Protein AF-A0A948VEJ6-F1 (afdb_monomer_lite)

pLDDT: mean 79.3, std 13.68, range [36.03, 95.5]

Secondary structure (DSSP, 8-state):
-HHHHHHHTTS-HHHHHHHHHHHHHHHHHGGGS-SS--HHHHHHHHS----HHHHHHHIIIIIHHHHHHHHS----HHHHHHHHHHHHTT--GGGGHHHHHHHHHHHHHHHHHHHHHHT-SEETTEE-GGGGTTSHHHHHHHHHHHHHT--

Radius of gyration: 16.65 Å; chains: 1; bounding box: 44×34×43 Å

Structure (mmCIF, N/CA/C/O backbone):
data_AF-A0A948VEJ6-F1
#
_entry.id   AF-A0A948VEJ6-F1
#
loop_
_atom_site.group_PDB
_atom_site.id
_atom_site.type_symbol
_atom_site.label_atom_id
_atom_site.label_alt_id
_atom_site.label_comp_id
_atom_site.label_asym_id
_atom_site.label_entity_id
_atom_site.label_seq_id
_atom_site.pdbx_PDB_ins_code
_atom_site.Cartn_x
_atom_site.Cartn_y
_atom_site.Cartn_z
_atom_site.occupancy
_atom_site.B_iso_or_equiv
_atom_site.auth_seq_id
_atom_site.auth_comp_id
_atom_site.auth_asym_id
_atom_site.auth_atom_id
_atom_site.pdbx_PDB_model_num
ATOM 1 N N . MET A 1 1 ? -7.067 16.498 -4.401 1.00 43.28 1 MET A N 1
ATOM 2 C CA . MET A 1 1 ? -7.440 16.804 -2.992 1.00 43.28 1 MET A CA 1
ATOM 3 C C . MET A 1 1 ? -8.871 17.331 -2.778 1.00 43.28 1 MET A C 1
ATOM 5 O O . MET A 1 1 ? -9.327 17.309 -1.643 1.00 43.28 1 MET A O 1
ATOM 9 N N . VAL A 1 2 ? -9.610 17.772 -3.809 1.00 36.03 2 VAL A N 1
ATOM 10 C CA . VAL A 1 2 ? -10.872 18.530 -3.622 1.00 36.03 2 VAL A CA 1
ATOM 11 C C . VAL A 1 2 ? -12.128 17.665 -3.371 1.00 36.03 2 VAL A C 1
ATOM 13 O O . VAL A 1 2 ? -13.032 18.107 -2.669 1.00 36.03 2 VAL A O 1
ATOM 16 N N . LYS A 1 3 ? -12.211 16.422 -3.878 1.00 45.72 3 LYS A N 1
ATOM 17 C CA . LYS A 1 3 ? -13.447 15.605 -3.778 1.00 45.72 3 LYS A CA 1
ATOM 18 C C . LYS A 1 3 ? -13.631 14.840 -2.456 1.00 45.72 3 LYS A C 1
ATOM 20 O O . LYS A 1 3 ? -14.763 14.713 -2.009 1.00 45.72 3 LYS A O 1
ATOM 25 N N . ILE A 1 4 ? -12.562 14.371 -1.804 1.00 51.81 4 ILE A N 1
ATOM 26 C CA . ILE A 1 4 ? -12.682 13.586 -0.554 1.00 51.81 4 ILE A CA 1
ATOM 27 C C . ILE A 1 4 ? -13.183 14.470 0.599 1.00 51.81 4 ILE A C 1
ATOM 29 O O . ILE A 1 4 ? -14.088 14.077 1.328 1.00 51.81 4 ILE A O 1
ATOM 33 N N . ARG A 1 5 ? -12.685 15.712 0.701 1.00 50.09 5 ARG A N 1
ATOM 34 C CA . ARG A 1 5 ? -13.086 16.657 1.758 1.00 50.09 5 ARG A CA 1
ATOM 35 C C . ARG A 1 5 ? -14.563 17.068 1.692 1.00 50.09 5 ARG A C 1
ATOM 37 O O . ARG A 1 5 ? -15.152 17.306 2.738 1.00 50.09 5 ARG A O 1
ATOM 44 N N . LYS A 1 6 ? -15.179 17.099 0.500 1.00 51.94 6 LYS A N 1
ATOM 45 C CA . LYS A 1 6 ? -16.610 17.430 0.353 1.00 51.94 6 LYS A CA 1
ATOM 46 C C . LYS A 1 6 ? -17.542 16.384 0.986 1.00 51.94 6 LYS A C 1
ATOM 48 O O . LYS A 1 6 ? -18.586 16.766 1.492 1.00 51.94 6 LYS A O 1
ATOM 53 N N . ASN A 1 7 ? -17.155 15.106 1.015 1.00 57.44 7 ASN A N 1
ATOM 54 C CA . ASN A 1 7 ? -17.991 14.026 1.565 1.00 57.44 7 ASN A CA 1
ATOM 55 C C . ASN A 1 7 ? -17.865 13.850 3.087 1.00 57.44 7 ASN A C 1
ATOM 57 O O . ASN A 1 7 ? -18.724 13.226 3.700 1.00 57.44 7 ASN A O 1
ATOM 61 N N . ILE A 1 8 ? -16.811 14.389 3.708 1.00 61.38 8 ILE A N 1
ATOM 62 C CA . ILE A 1 8 ? -16.630 14.312 5.167 1.00 61.38 8 ILE A CA 1
ATOM 63 C C . ILE A 1 8 ? -17.652 15.213 5.879 1.00 61.38 8 ILE A C 1
ATOM 65 O O . ILE A 1 8 ? -18.143 14.859 6.945 1.00 61.38 8 ILE A O 1
ATOM 69 N N . ALA A 1 9 ? -18.032 16.339 5.263 1.00 63.59 9 ALA A N 1
ATOM 70 C CA . ALA A 1 9 ? -18.969 17.305 5.841 1.00 63.59 9 ALA A CA 1
ATOM 71 C C . ALA A 1 9 ? -20.405 16.769 6.010 1.00 63.59 9 ALA A C 1
ATOM 73 O O . ALA A 1 9 ? -21.134 17.257 6.867 1.00 63.59 9 ALA A O 1
ATOM 74 N N . SER A 1 10 ? -20.815 15.772 5.218 1.00 74.00 10 SER A N 1
ATOM 75 C CA . SER A 1 10 ? -22.145 15.147 5.300 1.00 74.00 10 SER A CA 1
ATOM 76 C C . SER A 1 10 ? -22.182 13.889 6.176 1.00 74.00 10 SER A C 1
ATOM 78 O O . SER A 1 10 ? -23.210 13.221 6.254 1.00 74.00 10 SER A O 1
ATOM 80 N N . MET A 1 11 ? -21.056 13.506 6.780 1.00 80.12 11 MET A N 1
ATOM 81 C CA . MET A 1 11 ? -20.909 12.257 7.521 1.00 80.12 11 MET A CA 1
ATOM 82 C C . MET A 1 11 ? -21.222 12.465 9.016 1.00 80.12 11 MET A C 1
ATOM 84 O O . MET A 1 11 ? -20.911 13.529 9.553 1.00 80.12 11 MET A O 1
ATOM 88 N N . PRO A 1 12 ? -21.796 11.471 9.727 1.00 88.81 12 PRO A N 1
ATOM 89 C CA . PRO A 1 12 ? -21.963 11.560 11.176 1.00 88.81 12 PRO A CA 1
ATOM 90 C C . PRO A 1 12 ? -20.629 11.843 11.876 1.00 88.81 12 PRO A C 1
ATOM 92 O O . PRO A 1 12 ? -19.626 11.195 11.573 1.00 88.81 12 PRO A O 1
ATOM 95 N N . SER A 1 13 ? -20.631 12.759 12.848 1.00 84.06 13 SER A N 1
ATOM 96 C CA . SER A 1 13 ? -19.410 13.302 13.469 1.00 84.06 13 SER A CA 1
ATOM 97 C C . SER A 1 13 ? -18.453 12.230 14.006 1.00 84.06 13 SER A C 1
ATOM 99 O O . SER A 1 13 ? -17.246 12.294 13.783 1.00 84.06 13 SER A O 1
ATOM 101 N N . LYS A 1 14 ? -18.985 11.183 14.651 1.00 86.75 14 LYS A N 1
ATOM 102 C CA . LYS A 1 14 ? -18.181 10.050 15.142 1.00 86.75 14 LYS A CA 1
ATOM 103 C C . LYS A 1 14 ? -17.437 9.329 14.015 1.00 86.75 14 LYS A C 1
ATOM 105 O O . LYS A 1 14 ? -16.277 8.961 14.183 1.00 86.75 14 LYS A O 1
ATOM 110 N N . LEU A 1 15 ? -18.097 9.134 12.874 1.00 85.44 15 LEU A N 1
ATOM 111 C CA . LEU A 1 15 ? -17.513 8.446 11.728 1.00 85.44 15 LEU A CA 1
ATOM 112 C C . LEU A 1 15 ? -16.518 9.347 10.991 1.00 85.44 15 LEU A C 1
ATOM 114 O O . LEU A 1 15 ? -15.459 8.862 10.607 1.00 85.44 15 LEU A O 1
ATOM 118 N N . SER A 1 16 ? -16.794 10.649 10.854 1.00 86.19 16 SER A N 1
ATOM 119 C CA . SER A 1 16 ? -15.851 11.588 10.231 1.00 86.19 16 SER A CA 1
ATOM 120 C C . SER A 1 16 ? -14.554 11.730 11.028 1.00 86.19 16 SER A C 1
ATOM 122 O O . SER A 1 16 ? -13.475 11.770 10.434 1.00 86.19 16 SER A O 1
ATOM 124 N N . THR A 1 17 ? -14.642 11.771 12.364 1.00 87.12 17 THR A N 1
ATOM 125 C CA . THR A 1 17 ? -13.462 11.796 13.241 1.00 87.12 17 THR A CA 1
ATOM 126 C C . THR A 1 17 ? -12.674 10.502 13.093 1.00 87.12 17 THR A C 1
ATOM 128 O O . THR A 1 17 ? -11.493 10.542 12.762 1.00 87.12 17 THR A O 1
ATOM 131 N N . TYR A 1 18 ? -13.346 9.351 13.212 1.00 87.81 18 TYR A N 1
ATOM 132 C CA . TYR A 1 18 ? -12.696 8.051 13.052 1.00 87.81 18 TYR A CA 1
ATOM 133 C C . TYR A 1 18 ? -12.021 7.901 11.681 1.00 87.81 18 TYR A C 1
ATOM 135 O O . TYR A 1 18 ? -10.884 7.449 11.596 1.00 87.81 18 TYR A O 1
ATOM 143 N N . TYR A 1 19 ? -12.694 8.314 10.606 1.00 87.81 19 TYR A N 1
ATOM 144 C CA . TYR A 1 19 ? -12.151 8.289 9.250 1.00 87.81 19 TYR A CA 1
ATOM 145 C C . TYR A 1 19 ? -10.875 9.125 9.125 1.00 87.81 19 TYR A C 1
ATOM 147 O O . TYR A 1 19 ? -9.867 8.643 8.613 1.00 87.81 19 TYR A O 1
ATO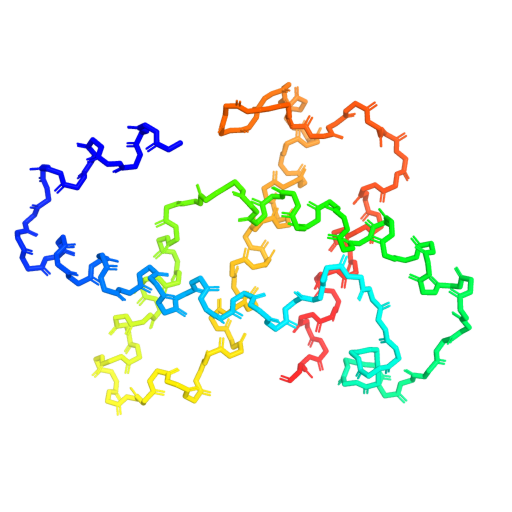M 155 N N . THR A 1 20 ? -10.904 10.355 9.640 1.00 85.75 20 THR A N 1
ATOM 156 C CA . THR A 1 20 ? -9.764 11.279 9.578 1.00 85.75 20 THR A CA 1
ATOM 157 C C . THR A 1 20 ? -8.560 10.730 10.343 1.00 85.75 20 THR A C 1
ATOM 159 O O . THR A 1 20 ? -7.453 10.727 9.808 1.00 85.75 20 THR A O 1
ATOM 162 N N . ASP A 1 21 ? -8.778 10.184 11.541 1.00 86.19 21 ASP A N 1
ATOM 163 C CA . ASP A 1 21 ? -7.710 9.603 12.361 1.00 86.19 21 ASP A CA 1
ATOM 164 C C . ASP A 1 21 ? -7.100 8.352 11.715 1.00 86.19 21 ASP A C 1
ATOM 166 O O . ASP A 1 21 ? -5.903 8.086 11.837 1.00 86.19 21 ASP A O 1
ATOM 170 N N . ARG A 1 22 ? -7.927 7.542 11.043 1.00 89.38 22 ARG A N 1
ATOM 171 C CA . ARG A 1 22 ? -7.489 6.276 10.443 1.00 89.38 22 ARG A CA 1
ATOM 172 C C . ARG A 1 22 ? -6.795 6.452 9.105 1.00 89.38 22 ARG A C 1
ATOM 174 O O . ARG A 1 22 ? -5.912 5.652 8.815 1.00 89.38 22 ARG A O 1
ATOM 181 N N . ILE A 1 23 ? -7.127 7.483 8.329 1.00 87.69 23 ILE A N 1
ATOM 182 C CA . ILE A 1 23 ? -6.418 7.764 7.074 1.00 87.69 23 ILE A CA 1
ATOM 183 C C . ILE A 1 23 ? -4.919 7.903 7.322 1.00 87.69 23 ILE A C 1
ATOM 185 O O . ILE A 1 23 ? -4.144 7.259 6.628 1.00 87.69 23 ILE A O 1
ATOM 189 N N . SER A 1 24 ? -4.504 8.680 8.325 1.00 87.50 24 SER A N 1
ATOM 190 C CA . SER A 1 24 ? -3.077 8.871 8.618 1.00 87.50 24 SER A CA 1
ATOM 191 C C . SER A 1 24 ? -2.386 7.545 8.943 1.00 87.50 24 SER A C 1
ATOM 193 O O . SER A 1 24 ? -1.304 7.265 8.442 1.00 87.50 24 SER A O 1
ATOM 195 N N . PHE A 1 25 ? -3.050 6.675 9.710 1.00 89.56 25 PHE A N 1
ATOM 196 C CA . PHE A 1 25 ? -2.538 5.337 10.011 1.00 89.56 25 PHE A CA 1
ATOM 197 C C . PHE A 1 25 ? -2.382 4.463 8.754 1.00 89.56 25 PHE A C 1
ATOM 199 O O . PHE A 1 25 ? -1.378 3.758 8.615 1.00 89.56 25 PHE A O 1
ATOM 206 N N . ILE A 1 26 ? -3.363 4.505 7.846 1.00 89.19 26 ILE A N 1
ATOM 207 C CA . ILE A 1 26 ? -3.328 3.763 6.580 1.00 89.19 26 ILE A CA 1
ATOM 208 C C . ILE A 1 26 ? -2.219 4.325 5.684 1.00 89.19 26 ILE A C 1
ATOM 210 O O . ILE A 1 26 ? -1.412 3.558 5.171 1.00 89.19 26 ILE A O 1
ATOM 214 N N . GLU A 1 27 ? -2.093 5.645 5.565 1.00 88.31 27 GLU A N 1
ATOM 215 C CA . GLU A 1 27 ? -1.020 6.298 4.804 1.00 88.31 27 GLU A CA 1
ATOM 216 C C . GLU A 1 27 ? 0.366 5.915 5.333 1.00 88.31 27 GLU A C 1
ATOM 218 O O . GLU A 1 27 ? 1.242 5.529 4.557 1.00 88.31 27 GLU A O 1
ATOM 223 N N . ASP A 1 28 ? 0.542 5.900 6.653 1.00 88.38 28 ASP A N 1
ATOM 224 C CA . ASP A 1 28 ? 1.783 5.454 7.281 1.00 88.38 28 ASP A CA 1
ATOM 225 C C . ASP A 1 28 ? 2.070 3.969 7.014 1.00 88.38 28 ASP A C 1
ATOM 227 O O . ASP A 1 28 ? 3.225 3.539 7.063 1.00 88.38 28 ASP A O 1
ATOM 231 N N . SER A 1 29 ? 1.043 3.152 6.762 1.00 86.69 29 SER A N 1
ATOM 232 C CA . SER A 1 29 ? 1.203 1.739 6.395 1.00 86.69 29 SER A CA 1
ATOM 233 C C . SER A 1 29 ? 1.704 1.551 4.964 1.00 86.69 29 SER A C 1
ATOM 235 O O . SER A 1 29 ? 2.377 0.572 4.676 1.00 86.69 29 SER A O 1
ATOM 237 N N . LEU A 1 30 ? 1.520 2.522 4.074 1.00 86.06 30 LEU A N 1
ATOM 238 C CA . LEU A 1 30 ? 2.015 2.408 2.699 1.00 86.06 30 LEU A CA 1
ATOM 239 C C . LEU A 1 30 ? 3.535 2.555 2.592 1.00 86.06 30 LEU A C 1
ATOM 241 O O . LEU A 1 30 ? 4.118 2.185 1.577 1.00 86.06 30 LEU A O 1
ATOM 245 N N . SER A 1 31 ? 4.199 3.029 3.652 1.00 83.50 31 SER A N 1
ATOM 246 C CA . SER A 1 31 ? 5.665 3.117 3.719 1.00 83.50 31 SER A CA 1
ATOM 247 C C . SER A 1 31 ? 6.383 1.765 3.590 1.00 83.50 31 SER A C 1
ATOM 249 O O . SER A 1 31 ? 7.575 1.738 3.288 1.00 83.50 31 SER A O 1
ATOM 251 N N . PHE A 1 32 ? 5.667 0.650 3.772 1.00 77.75 32 PHE A N 1
ATOM 252 C CA . PHE A 1 32 ? 6.185 -0.702 3.552 1.00 77.75 32 PHE A CA 1
ATOM 253 C C . PHE A 1 32 ? 6.442 -1.011 2.069 1.00 77.75 32 PHE A C 1
ATOM 255 O O . PHE A 1 32 ? 7.268 -1.873 1.760 1.00 77.75 32 PHE A O 1
ATOM 262 N N . PHE A 1 33 ? 5.771 -0.314 1.145 1.00 85.50 33 PHE A N 1
ATOM 263 C CA . PHE A 1 33 ? 6.016 -0.470 -0.283 1.00 85.50 33 PHE A CA 1
ATOM 264 C C . PHE A 1 33 ? 7.096 0.513 -0.754 1.00 85.50 33 PHE A C 1
ATOM 266 O O . PHE A 1 33 ? 6.957 1.729 -0.596 1.00 85.50 33 PHE A O 1
ATOM 273 N N . PRO A 1 34 ? 8.201 0.027 -1.335 1.00 87.12 34 PRO A N 1
ATOM 274 C CA . PRO A 1 34 ? 9.335 0.876 -1.634 1.00 87.12 34 PRO A CA 1
ATOM 275 C C . PRO A 1 34 ? 9.093 1.710 -2.900 1.00 87.12 34 PRO A C 1
ATOM 277 O O . PRO A 1 34 ? 8.547 1.244 -3.903 1.00 87.12 34 PRO A O 1
ATOM 280 N N . LYS A 1 35 ? 9.584 2.955 -2.885 1.00 87.44 35 LYS A N 1
ATOM 281 C CA . LYS A 1 35 ? 9.609 3.827 -4.077 1.00 87.44 35 LYS A CA 1
ATOM 282 C C . LYS A 1 35 ? 10.546 3.308 -5.172 1.00 87.44 35 LYS A C 1
ATOM 284 O O . LYS A 1 35 ? 10.311 3.567 -6.348 1.00 87.44 35 LYS A O 1
ATOM 289 N N . GLN A 1 36 ? 11.603 2.604 -4.774 1.00 88.50 36 GLN A N 1
ATOM 290 C CA . GLN A 1 36 ? 12.504 1.850 -5.643 1.00 88.50 36 GLN A CA 1
ATOM 291 C C . GLN A 1 36 ? 12.801 0.510 -4.981 1.00 88.50 36 GLN A C 1
ATOM 293 O O . GLN A 1 36 ? 13.161 0.472 -3.799 1.00 88.50 36 GLN A O 1
ATOM 298 N N . LEU A 1 37 ? 12.667 -0.572 -5.739 1.00 88.38 37 LEU A N 1
ATOM 299 C CA . LEU A 1 37 ? 12.995 -1.910 -5.277 1.00 88.38 37 LEU A CA 1
ATOM 300 C C . LEU A 1 37 ? 14.470 -1.982 -4.896 1.00 88.38 37 LEU A C 1
ATOM 302 O O . LEU A 1 37 ? 15.354 -1.466 -5.579 1.00 88.38 37 LEU A O 1
ATOM 306 N N . ASN A 1 38 ? 14.733 -2.655 -3.787 1.00 89.38 38 ASN A N 1
ATOM 307 C CA . ASN A 1 38 ? 16.075 -2.889 -3.293 1.00 89.38 38 ASN A CA 1
ATOM 308 C C . ASN A 1 38 ? 16.188 -4.325 -2.782 1.00 89.38 38 ASN A C 1
ATOM 310 O O . ASN A 1 38 ? 15.186 -4.995 -2.526 1.00 89.38 38 ASN A O 1
ATOM 314 N N . ASN A 1 39 ? 17.424 -4.789 -2.611 1.00 88.75 39 ASN A N 1
ATOM 315 C CA . ASN A 1 39 ? 17.678 -6.159 -2.175 1.00 88.75 39 ASN A CA 1
ATOM 316 C C . ASN A 1 39 ? 17.105 -6.472 -0.787 1.00 88.75 39 ASN A C 1
ATOM 318 O O . ASN A 1 39 ? 16.746 -7.618 -0.556 1.00 88.75 39 ASN A O 1
ATOM 322 N N . THR A 1 40 ? 16.969 -5.492 0.111 1.00 87.94 40 THR A N 1
ATOM 323 C CA . THR A 1 40 ? 16.329 -5.710 1.419 1.00 87.94 40 THR A CA 1
ATOM 324 C C . THR A 1 40 ? 14.863 -6.096 1.244 1.00 87.94 40 THR A C 1
ATOM 326 O O . THR A 1 40 ? 14.406 -7.082 1.814 1.00 87.94 40 THR A O 1
ATOM 329 N N . TRP A 1 41 ? 14.138 -5.359 0.404 1.00 84.12 41 TRP A N 1
ATOM 330 C CA . TRP A 1 41 ? 12.735 -5.633 0.122 1.00 84.12 41 TRP A CA 1
ATOM 331 C C . TRP A 1 41 ? 12.543 -6.933 -0.672 1.00 84.12 41 TRP A C 1
ATOM 333 O O . TRP A 1 41 ? 11.683 -7.741 -0.331 1.00 84.12 41 TRP A O 1
ATOM 343 N N . CYS A 1 42 ? 13.381 -7.191 -1.681 1.00 83.44 42 CYS A N 1
ATOM 344 C CA . CYS A 1 42 ? 13.332 -8.445 -2.440 1.00 83.44 42 CYS A CA 1
ATOM 345 C C . CYS A 1 42 ? 13.647 -9.665 -1.570 1.00 83.44 42 CYS A C 1
ATOM 347 O O . CYS A 1 42 ? 13.009 -10.705 -1.714 1.00 83.44 42 CYS A O 1
ATOM 349 N N . GLN A 1 43 ? 14.589 -9.537 -0.636 1.00 84.19 43 GLN A N 1
ATOM 350 C CA . GLN A 1 43 ? 14.918 -10.611 0.290 1.00 84.19 43 GLN A CA 1
ATOM 351 C C . GLN A 1 43 ? 13.783 -10.862 1.288 1.00 84.19 43 GLN A C 1
ATOM 353 O O . GLN A 1 43 ? 13.534 -12.011 1.629 1.00 84.19 43 GLN A O 1
ATOM 358 N N . MET A 1 44 ? 13.056 -9.820 1.695 1.00 80.56 44 MET A N 1
ATOM 359 C CA . MET A 1 44 ? 11.854 -9.964 2.518 1.00 80.56 44 MET A CA 1
ATOM 360 C C . MET A 1 44 ? 10.730 -10.705 1.775 1.00 80.56 44 MET A C 1
ATOM 362 O O . MET A 1 44 ? 10.121 -11.594 2.351 1.00 80.56 44 MET A O 1
ATOM 366 N N . CYS A 1 45 ? 10.480 -10.380 0.502 1.00 75.94 45 CYS A N 1
ATOM 367 C CA . CYS A 1 45 ? 9.332 -10.928 -0.237 1.00 75.94 45 CYS A CA 1
ATOM 368 C C . CYS A 1 45 ? 9.610 -12.277 -0.918 1.00 75.94 45 CYS A C 1
ATOM 370 O O . CYS A 1 45 ? 8.714 -13.098 -1.063 1.00 75.94 45 CYS A O 1
ATOM 372 N N . ALA A 1 46 ? 10.838 -12.494 -1.394 1.00 78.12 46 ALA A N 1
ATOM 373 C CA . ALA A 1 46 ? 11.192 -13.640 -2.232 1.00 78.12 46 ALA A CA 1
ATOM 374 C C . ALA A 1 46 ? 12.369 -14.453 -1.678 1.00 78.12 46 ALA A C 1
ATOM 376 O O . ALA A 1 46 ? 12.802 -15.408 -2.320 1.00 78.12 46 ALA A O 1
ATOM 377 N N . SER A 1 47 ? 12.931 -14.071 -0.521 1.00 83.81 47 SER A N 1
ATOM 378 C CA . SER A 1 47 ? 14.155 -14.675 0.035 1.00 83.81 47 SER A CA 1
ATOM 379 C C . SER A 1 47 ? 15.336 -14.690 -0.947 1.00 83.81 47 SER A C 1
ATOM 381 O O . SER A 1 47 ? 16.246 -15.508 -0.830 1.00 83.81 47 SER A O 1
ATOM 383 N N . GLN A 1 48 ? 15.343 -13.769 -1.916 1.00 82.88 48 GLN A N 1
ATOM 384 C CA . GLN A 1 48 ? 16.340 -13.701 -2.982 1.00 82.88 48 GLN A CA 1
ATOM 385 C C . GLN A 1 48 ? 16.912 -12.295 -3.144 1.00 82.88 48 GLN A C 1
ATOM 387 O O . GLN A 1 48 ? 16.261 -11.286 -2.865 1.00 82.88 48 GLN A O 1
ATOM 392 N N . LYS A 1 49 ? 18.156 -12.248 -3.625 1.00 88.06 49 LYS A N 1
ATOM 393 C CA . LYS A 1 49 ? 18.830 -11.023 -4.054 1.00 88.06 49 LYS A CA 1
ATOM 394 C C . LYS A 1 49 ? 18.909 -11.007 -5.569 1.00 88.06 49 LYS A C 1
ATOM 396 O O . LYS A 1 49 ? 19.181 -12.032 -6.187 1.00 88.06 49 LYS A O 1
ATOM 401 N N . PHE A 1 50 ? 18.744 -9.828 -6.144 1.00 88.19 50 PHE A N 1
ATOM 402 C CA . PHE A 1 50 ? 18.808 -9.616 -7.579 1.00 88.19 50 PHE A CA 1
ATOM 403 C C . PHE A 1 50 ? 19.959 -8.678 -7.946 1.00 88.19 50 PHE A C 1
ATOM 405 O O . PHE A 1 50 ? 20.488 -7.928 -7.114 1.00 88.19 50 PHE A O 1
ATOM 412 N N . SER A 1 51 ? 20.360 -8.730 -9.216 1.00 91.44 51 SER A N 1
ATOM 413 C CA . SER A 1 51 ? 21.344 -7.804 -9.768 1.00 91.44 51 SER A CA 1
ATOM 414 C C . SER A 1 51 ? 20.813 -6.368 -9.748 1.00 91.44 51 SER A C 1
ATOM 416 O O . SER A 1 51 ? 19.605 -6.124 -9.784 1.00 91.44 51 SER A O 1
ATOM 418 N N . LYS A 1 52 ? 21.724 -5.389 -9.730 1.00 90.56 52 LYS A N 1
ATOM 419 C CA . LYS A 1 52 ? 21.356 -3.967 -9.747 1.00 90.56 52 LYS A CA 1
ATOM 420 C C . LYS A 1 52 ? 20.508 -3.605 -10.973 1.00 90.56 52 LYS A C 1
ATOM 422 O O . LYS A 1 52 ? 19.497 -2.931 -10.824 1.00 90.56 52 LYS A O 1
ATOM 427 N N . SER A 1 53 ? 20.877 -4.109 -12.152 1.00 88.56 53 SER A N 1
ATOM 428 C CA . SER A 1 53 ? 20.131 -3.872 -13.394 1.00 88.56 53 SER A CA 1
ATOM 429 C C . SER A 1 53 ? 18.709 -4.431 -13.334 1.00 88.56 53 SER A C 1
ATOM 431 O O . SER A 1 53 ? 17.771 -3.767 -13.769 1.00 88.56 53 SER A O 1
ATOM 433 N N . PHE A 1 54 ? 18.521 -5.616 -12.744 1.00 87.81 54 PHE A N 1
ATOM 434 C CA . PHE A 1 54 ? 17.189 -6.180 -12.544 1.00 87.81 54 PHE A CA 1
ATOM 435 C C . PHE A 1 54 ? 16.348 -5.318 -11.600 1.00 87.81 54 PHE A C 1
ATOM 437 O O . PHE A 1 54 ? 15.183 -5.063 -11.892 1.00 87.81 54 PHE A O 1
ATOM 444 N N . LEU A 1 55 ? 16.925 -4.840 -10.492 1.00 88.69 55 LEU A N 1
ATOM 445 C CA . LEU A 1 55 ? 16.223 -3.976 -9.536 1.00 88.69 55 LEU A CA 1
ATOM 446 C C . LEU A 1 55 ? 15.818 -2.633 -10.151 1.00 88.69 55 LEU A C 1
ATOM 448 O O . LEU A 1 55 ? 14.721 -2.153 -9.875 1.00 88.69 55 LEU A O 1
ATOM 452 N N . GLU A 1 56 ? 16.665 -2.040 -10.992 1.00 88.38 56 GLU A N 1
ATOM 453 C CA . GLU A 1 56 ? 16.360 -0.793 -11.704 1.00 88.38 56 GLU A CA 1
ATOM 454 C C . GLU A 1 56 ? 15.186 -0.980 -12.670 1.00 88.38 56 GLU A C 1
ATOM 456 O O . GLU A 1 56 ? 14.18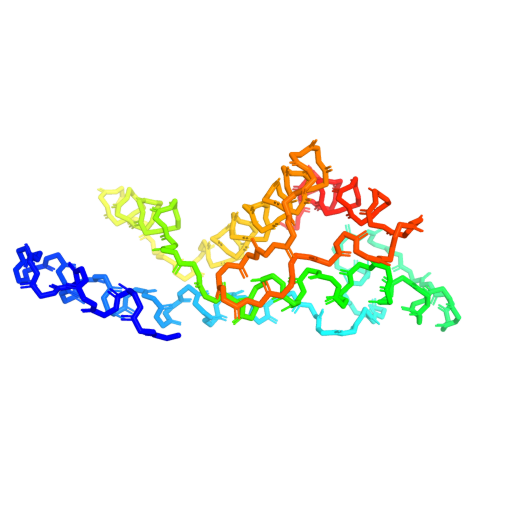3 -0.274 -12.567 1.00 88.38 56 GLU A O 1
ATOM 461 N N . VAL A 1 57 ? 15.255 -1.989 -13.546 1.00 85.75 57 VAL A N 1
ATOM 462 C CA . VAL A 1 57 ? 14.168 -2.291 -14.493 1.00 85.75 57 VAL A CA 1
ATOM 463 C C . VAL A 1 57 ? 12.883 -2.652 -13.749 1.00 85.75 57 VAL A C 1
ATOM 465 O O . VAL A 1 57 ? 11.812 -2.147 -14.078 1.00 85.75 57 VAL A O 1
ATOM 468 N N . SER A 1 58 ? 12.981 -3.476 -12.708 1.00 84.44 58 SER A N 1
ATOM 469 C CA . SER A 1 58 ? 11.825 -3.887 -11.911 1.00 84.44 58 SER A CA 1
ATOM 470 C C . SER A 1 58 ? 11.225 -2.717 -11.133 1.00 84.44 58 SER A C 1
ATOM 472 O O . SER A 1 58 ? 10.013 -2.647 -10.995 1.00 84.44 58 SER A O 1
ATOM 474 N N . SER A 1 59 ? 12.024 -1.753 -10.668 1.00 87.69 59 SER A N 1
ATOM 475 C CA . SER A 1 59 ? 11.502 -0.527 -10.044 1.00 87.69 59 SER A CA 1
ATOM 476 C C . SER A 1 59 ? 10.700 0.313 -11.031 1.00 87.69 59 SER A C 1
ATOM 478 O O . SER A 1 59 ? 9.684 0.903 -10.662 1.00 87.69 59 SER A O 1
ATOM 480 N N . ASP A 1 60 ? 11.142 0.356 -12.285 1.00 83.56 60 ASP A N 1
ATOM 481 C CA . ASP A 1 60 ? 10.466 1.100 -13.342 1.00 83.56 60 ASP A CA 1
ATOM 482 C C . ASP A 1 60 ? 9.144 0.462 -13.750 1.00 83.56 60 ASP A C 1
ATOM 484 O O . ASP A 1 60 ? 8.177 1.174 -14.022 1.00 83.56 60 ASP A O 1
ATOM 488 N N . VAL A 1 61 ? 9.117 -0.868 -13.758 1.00 81.56 61 VAL A N 1
ATOM 489 C CA . VAL A 1 61 ? 7.955 -1.682 -14.111 1.00 81.56 61 VAL A CA 1
ATOM 490 C C . VAL A 1 61 ? 6.970 -1.803 -12.948 1.00 81.56 61 VAL A C 1
ATOM 492 O O . VAL A 1 61 ? 5.777 -1.766 -13.191 1.00 81.56 61 VAL A O 1
ATOM 495 N N . LEU A 1 62 ? 7.438 -1.920 -11.700 1.00 82.25 62 LEU A N 1
ATOM 496 C CA . LEU A 1 62 ? 6.605 -2.207 -10.522 1.00 82.25 62 LEU A CA 1
ATOM 497 C C . LEU A 1 62 ? 6.418 -0.989 -9.625 1.00 82.25 62 LEU A C 1
ATOM 499 O O . LEU A 1 62 ? 5.316 -0.472 -9.453 1.00 82.25 62 LEU A O 1
ATOM 503 N N . SER A 1 63 ? 7.512 -0.513 -9.026 1.00 86.06 63 SER A N 1
ATOM 504 C CA . SER A 1 63 ? 7.429 0.516 -7.992 1.00 86.06 63 SER A CA 1
ATOM 505 C C . SER A 1 63 ? 6.867 1.822 -8.537 1.00 86.06 63 SER A C 1
ATOM 507 O O . SER A 1 63 ? 5.995 2.410 -7.902 1.00 86.06 63 SER A O 1
ATOM 509 N N . LYS A 1 64 ? 7.331 2.295 -9.697 1.00 85.44 64 LYS A N 1
ATOM 510 C CA . LYS A 1 64 ? 6.890 3.576 -10.269 1.00 85.44 64 LYS A CA 1
ATOM 511 C C . LYS A 1 64 ? 5.377 3.636 -10.540 1.00 85.44 64 LYS A C 1
ATOM 513 O O . LYS A 1 64 ? 4.770 4.603 -10.070 1.00 85.44 64 LYS A O 1
ATOM 518 N N . PRO A 1 65 ? 4.755 2.688 -11.270 1.00 81.69 65 PRO A N 1
ATOM 519 C CA . PRO A 1 65 ? 3.315 2.741 -11.514 1.00 81.69 65 PRO A CA 1
ATOM 520 C C . PRO A 1 65 ? 2.509 2.582 -10.225 1.00 81.69 65 PRO A C 1
ATOM 522 O O . PRO A 1 65 ? 1.673 3.437 -9.945 1.00 81.69 65 PRO A O 1
ATOM 525 N N . VAL A 1 66 ? 2.820 1.605 -9.367 1.00 84.25 66 VAL A N 1
ATOM 526 C CA . VAL A 1 66 ? 2.090 1.418 -8.100 1.00 84.25 66 VAL A CA 1
ATOM 527 C C . VAL A 1 66 ? 2.165 2.674 -7.228 1.00 84.25 66 VAL A C 1
ATOM 529 O O . VAL A 1 66 ? 1.140 3.181 -6.777 1.00 84.25 66 VAL A O 1
ATOM 532 N N . ASN A 1 67 ? 3.354 3.264 -7.055 1.00 86.44 67 ASN A N 1
ATOM 533 C CA . ASN A 1 67 ? 3.503 4.499 -6.279 1.00 86.44 67 ASN A CA 1
ATOM 534 C C . ASN A 1 67 ? 2.746 5.684 -6.900 1.00 86.44 67 ASN A C 1
ATOM 536 O O . ASN A 1 67 ? 2.293 6.566 -6.168 1.00 86.44 67 ASN A O 1
ATOM 540 N N . LEU A 1 68 ? 2.576 5.729 -8.226 1.00 85.38 68 LEU A N 1
ATOM 541 C CA . LEU A 1 68 ? 1.745 6.747 -8.865 1.00 85.38 68 LEU A CA 1
ATOM 542 C C . LEU A 1 68 ? 0.280 6.604 -8.443 1.00 85.38 68 LEU A C 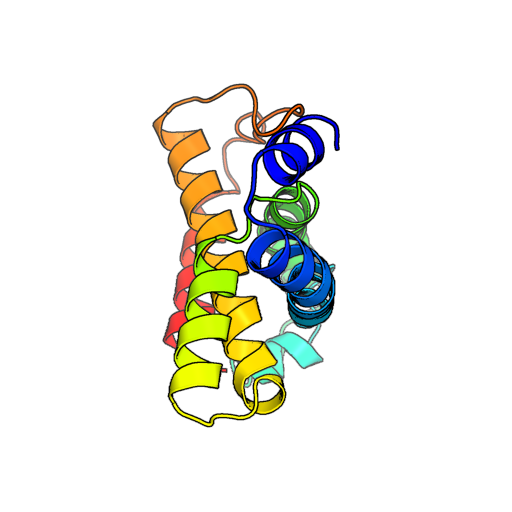1
ATOM 544 O O . LEU A 1 68 ? -0.334 7.608 -8.078 1.00 85.38 68 LEU A O 1
ATOM 548 N N . TYR A 1 69 ? -0.271 5.391 -8.466 1.00 84.94 69 TYR A N 1
ATOM 549 C CA . TYR A 1 69 ? -1.651 5.144 -8.044 1.00 84.94 69 TYR A CA 1
ATOM 550 C C . TYR A 1 69 ? -1.833 5.376 -6.540 1.00 84.94 69 TYR A C 1
ATOM 552 O O . TYR A 1 69 ? -2.751 6.101 -6.157 1.00 84.94 69 TYR A O 1
ATOM 560 N N . LEU A 1 70 ? -0.895 4.913 -5.708 1.00 85.50 70 LEU A N 1
ATOM 561 C CA . LEU A 1 70 ? -0.899 5.165 -4.261 1.00 85.50 70 LEU A CA 1
ATOM 562 C C . LEU A 1 70 ? -0.807 6.663 -3.924 1.00 85.50 70 LEU A C 1
ATOM 564 O O . LEU A 1 70 ? -1.462 7.142 -3.000 1.00 85.50 70 LEU A O 1
ATOM 568 N N . SER A 1 71 ? -0.045 7.448 -4.698 1.00 83.81 71 SER A N 1
ATOM 569 C CA . SER A 1 71 ? 0.030 8.906 -4.502 1.00 83.81 71 SER A CA 1
ATOM 570 C C . SER A 1 71 ? -1.306 9.612 -4.769 1.00 83.81 71 SER A C 1
ATOM 572 O O . SER A 1 71 ? -1.584 10.687 -4.225 1.00 83.81 71 SER A O 1
ATOM 574 N N . ARG A 1 72 ? -2.176 9.000 -5.583 1.00 82.75 72 ARG A N 1
ATOM 575 C CA . ARG A 1 72 ? -3.514 9.501 -5.906 1.00 82.75 72 ARG A CA 1
ATOM 576 C C . ARG A 1 72 ? -4.499 9.006 -4.858 1.00 82.75 72 ARG A C 1
ATOM 578 O O . ARG A 1 72 ? -5.320 8.136 -5.142 1.00 82.75 72 ARG A O 1
ATOM 585 N N . LYS A 1 73 ? -4.431 9.607 -3.665 1.00 74.44 73 LYS A N 1
ATOM 586 C CA . LYS A 1 73 ? -5.233 9.252 -2.478 1.00 74.44 73 LYS A CA 1
ATOM 587 C C . LYS A 1 73 ? -6.660 8.811 -2.822 1.00 74.44 73 LYS A C 1
ATOM 589 O O . LYS A 1 73 ? -7.415 9.549 -3.469 1.00 74.44 73 LYS A O 1
ATOM 594 N N . GLY A 1 74 ? -7.000 7.602 -2.385 1.00 77.69 74 GLY A N 1
ATOM 595 C CA . GLY A 1 74 ? -8.315 7.001 -2.547 1.00 77.69 74 GLY A CA 1
ATOM 596 C C . GLY A 1 74 ? -9.277 7.332 -1.424 1.00 77.69 74 GLY A C 1
ATOM 597 O O . GLY A 1 74 ? -9.024 8.190 -0.584 1.00 77.69 74 GLY A O 1
ATOM 598 N N . LYS A 1 75 ? -10.418 6.641 -1.433 1.00 83.06 75 LYS A N 1
ATOM 599 C CA . LYS A 1 75 ? -11.360 6.686 -0.310 1.00 83.06 75 LYS A CA 1
ATOM 600 C C . LYS A 1 75 ? -10.915 5.776 0.841 1.00 83.06 75 LYS A C 1
ATOM 602 O O . LYS A 1 75 ? -11.425 5.976 1.939 1.00 83.06 75 LYS A O 1
ATOM 607 N N . MET A 1 76 ? -10.006 4.826 0.583 1.00 88.31 76 MET A N 1
ATOM 608 C CA . MET A 1 76 ? -9.471 3.855 1.550 1.00 88.31 76 MET A CA 1
ATOM 609 C C . MET A 1 76 ? -10.580 3.130 2.328 1.00 88.31 76 MET A C 1
ATOM 611 O O . MET A 1 76 ? -10.535 2.978 3.551 1.00 88.31 76 MET A O 1
ATOM 615 N N . LEU A 1 77 ? -11.681 2.809 1.636 1.00 88.25 77 LEU A N 1
ATOM 616 C CA . LEU A 1 77 ? -12.886 2.303 2.291 1.00 88.25 77 LEU A CA 1
ATOM 617 C C . LEU A 1 77 ? -12.673 0.870 2.786 1.00 88.25 77 LEU A C 1
ATOM 619 O O . LEU A 1 77 ? -13.162 0.529 3.861 1.00 88.25 77 LEU A O 1
ATOM 623 N N . ARG A 1 78 ? -11.944 0.042 2.028 1.00 89.12 78 ARG A N 1
ATOM 624 C CA . ARG A 1 78 ? -11.687 -1.357 2.389 1.00 89.12 78 ARG A CA 1
ATOM 625 C C . ARG A 1 78 ? -10.796 -1.444 3.626 1.00 89.12 78 ARG A C 1
ATOM 627 O O . ARG A 1 78 ? -11.112 -2.169 4.563 1.00 89.12 78 ARG A O 1
ATOM 634 N N . GLU A 1 79 ? -9.753 -0.631 3.674 1.00 91.69 79 GLU A N 1
ATOM 635 C CA . GLU A 1 79 ? -8.792 -0.508 4.769 1.00 91.69 79 GLU A CA 1
ATOM 636 C C . GLU A 1 79 ? -9.480 0.020 6.029 1.00 91.69 79 GLU A C 1
ATOM 638 O O . GLU A 1 79 ? -9.277 -0.500 7.130 1.00 91.69 79 GLU A O 1
ATOM 643 N N . LEU A 1 80 ? -10.346 1.027 5.872 1.00 91.88 80 LEU A N 1
ATOM 644 C CA . LEU A 1 80 ? -11.144 1.567 6.967 1.00 91.88 80 LEU A CA 1
ATOM 645 C C . LEU A 1 80 ? -12.083 0.506 7.554 1.00 91.88 80 LEU A C 1
ATOM 647 O O . LEU A 1 80 ? -12.148 0.363 8.778 1.00 91.88 80 LEU A O 1
ATOM 651 N N . LEU A 1 81 ? -12.796 -0.239 6.704 1.00 92.25 81 LEU A N 1
ATOM 652 C CA . LEU A 1 81 ? -13.683 -1.324 7.130 1.00 92.25 81 LEU A CA 1
ATOM 653 C C . LEU A 1 81 ? -12.898 -2.425 7.850 1.00 92.25 81 LEU A C 1
ATOM 655 O O . LEU A 1 81 ? -13.300 -2.837 8.938 1.00 92.25 81 LEU A O 1
ATOM 659 N N . SER A 1 82 ? -11.739 -2.824 7.324 1.00 93.44 82 SER A N 1
ATOM 660 C CA . SER A 1 82 ? -10.839 -3.765 7.997 1.00 93.44 82 SER A CA 1
ATOM 661 C C . SER A 1 82 ? -10.404 -3.262 9.371 1.00 93.44 82 SER A C 1
ATOM 663 O O . SER A 1 82 ? -10.450 -4.016 10.342 1.00 93.44 82 SER A O 1
ATOM 665 N N . CYS A 1 83 ? -10.060 -1.977 9.506 1.00 92.75 83 CYS A N 1
ATOM 666 C CA . CYS A 1 83 ? -9.736 -1.391 10.807 1.00 92.75 83 CYS A CA 1
ATOM 667 C C . CYS A 1 83 ? -10.915 -1.462 11.789 1.00 92.75 83 CYS A C 1
ATOM 669 O O . CYS A 1 83 ? -10.713 -1.710 12.977 1.00 92.75 83 CYS A O 1
ATOM 671 N N . ILE A 1 84 ? -12.143 -1.222 11.320 1.00 93.31 84 ILE A N 1
ATOM 672 C CA . ILE A 1 84 ? -13.352 -1.314 12.153 1.00 93.31 84 ILE A CA 1
ATOM 673 C C . ILE A 1 84 ? -13.558 -2.755 12.628 1.00 93.31 84 ILE A C 1
ATOM 675 O O . ILE A 1 84 ? -13.763 -2.972 13.821 1.00 93.31 84 ILE A O 1
ATOM 679 N N . ILE A 1 85 ? -13.443 -3.732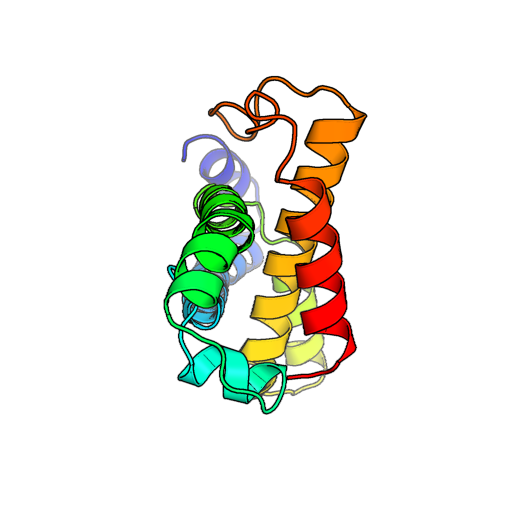 11.726 1.00 94.38 85 ILE A N 1
ATOM 680 C CA . ILE A 1 85 ? -13.599 -5.159 12.039 1.00 94.38 85 ILE A CA 1
ATOM 681 C C . ILE A 1 85 ? -12.534 -5.618 13.041 1.00 94.38 85 ILE A C 1
ATOM 683 O O . ILE A 1 85 ? -12.861 -6.252 14.041 1.00 94.38 85 ILE A O 1
ATOM 687 N N . LEU A 1 86 ? -11.266 -5.258 12.822 1.00 93.81 86 LEU A N 1
ATOM 688 C CA . LEU A 1 86 ? -10.171 -5.595 13.734 1.00 93.81 86 LEU A CA 1
ATOM 689 C C . LEU A 1 86 ? -10.387 -4.995 15.128 1.00 93.81 86 LEU A C 1
ATOM 691 O O . LEU A 1 86 ? -10.198 -5.692 16.125 1.00 93.81 86 LEU A O 1
ATOM 695 N N . ASN A 1 87 ? -10.831 -3.738 15.207 1.00 92.56 87 ASN A N 1
ATOM 696 C CA . ASN A 1 87 ? -11.155 -3.100 16.484 1.00 92.56 87 ASN A CA 1
ATOM 697 C C . ASN A 1 87 ? -12.338 -3.785 17.182 1.00 92.56 87 ASN A C 1
ATOM 699 O O . ASN A 1 87 ? -12.260 -4.045 18.380 1.00 92.56 87 ASN A O 1
ATOM 703 N N . ALA A 1 88 ? -13.400 -4.126 16.446 1.00 94.38 88 ALA A N 1
ATOM 704 C CA . ALA A 1 88 ? -14.541 -4.871 16.980 1.00 94.38 88 ALA A CA 1
ATOM 705 C C . ALA A 1 88 ? -14.141 -6.266 17.493 1.00 94.38 88 ALA A C 1
ATOM 707 O O . ALA A 1 88 ? -14.671 -6.728 18.499 1.00 94.38 88 ALA A O 1
ATOM 708 N N . ALA A 1 89 ? -13.156 -6.905 16.859 1.00 95.44 89 ALA A N 1
ATOM 709 C CA . ALA A 1 89 ? -12.576 -8.173 17.297 1.00 95.44 89 ALA A CA 1
ATOM 710 C C . ALA A 1 89 ? -11.535 -8.032 18.433 1.00 95.44 89 ALA A C 1
ATOM 712 O O . ALA A 1 89 ? -10.866 -9.009 18.778 1.00 95.44 89 ALA A O 1
ATOM 713 N N . GLY A 1 90 ? -11.340 -6.828 18.988 1.00 95.06 90 GLY A N 1
ATOM 714 C CA . GLY A 1 90 ? -10.373 -6.560 20.058 1.00 95.06 90 GLY A CA 1
ATOM 715 C C . GLY A 1 90 ? -8.906 -6.699 19.633 1.00 95.06 90 GLY A C 1
ATOM 716 O O . GLY A 1 90 ? -8.028 -6.901 20.475 1.00 95.06 90 GLY A O 1
ATOM 717 N N . LYS A 1 91 ? -8.612 -6.636 18.329 1.00 95.50 91 LYS A N 1
ATOM 718 C CA . LYS A 1 91 ? -7.255 -6.767 17.786 1.00 95.50 91 LYS A CA 1
ATOM 719 C C . LYS A 1 91 ? -6.529 -5.422 17.776 1.00 95.50 91 LYS A C 1
ATOM 721 O O . LYS A 1 91 ? -7.118 -4.369 17.555 1.00 95.50 91 LYS A O 1
ATOM 726 N N . LYS A 1 92 ? -5.207 -5.460 17.971 1.00 92.81 92 LYS A N 1
ATOM 727 C CA . LYS A 1 92 ? -4.344 -4.272 17.892 1.00 92.81 92 LYS A CA 1
ATOM 728 C C . LYS A 1 92 ? -4.003 -3.974 16.434 1.00 92.81 92 LYS A C 1
ATOM 730 O O . LYS A 1 92 ? -3.255 -4.733 15.827 1.00 92.81 92 LYS A O 1
ATOM 735 N N . LEU A 1 93 ? -4.482 -2.851 15.895 1.00 90.75 93 LEU A N 1
ATOM 736 C CA . LEU A 1 93 ? -4.265 -2.471 14.488 1.00 90.75 93 LEU A CA 1
ATOM 737 C C . LEU A 1 93 ? -2.792 -2.464 14.061 1.00 90.75 93 LEU A C 1
ATOM 739 O O . LEU A 1 93 ? -2.482 -2.897 12.957 1.00 90.75 93 LEU A O 1
ATOM 743 N N . ASN A 1 94 ? -1.878 -2.039 14.939 1.00 90.31 94 ASN A N 1
ATOM 744 C CA . ASN A 1 94 ? -0.442 -2.005 14.636 1.00 90.31 94 ASN A CA 1
ATOM 745 C C . ASN A 1 94 ? 0.117 -3.374 14.217 1.00 90.31 94 ASN A C 1
ATOM 747 O O . ASN A 1 94 ? 1.000 -3.428 13.369 1.00 90.31 94 ASN A O 1
ATOM 751 N N . SER A 1 95 ? -0.418 -4.472 14.761 1.00 90.75 95 SER A N 1
ATOM 752 C CA . SER A 1 95 ? -0.008 -5.836 14.401 1.00 90.75 95 SER A CA 1
ATOM 753 C C . SER A 1 95 ? -0.467 -6.254 13.001 1.00 90.75 95 SER A C 1
ATOM 755 O O . SER A 1 95 ? 0.061 -7.210 12.452 1.00 90.75 95 SER A O 1
ATOM 757 N N . TYR A 1 96 ? -1.429 -5.534 12.421 1.00 90.44 96 TYR A N 1
ATOM 758 C CA . TYR A 1 96 ? -2.005 -5.795 11.100 1.00 90.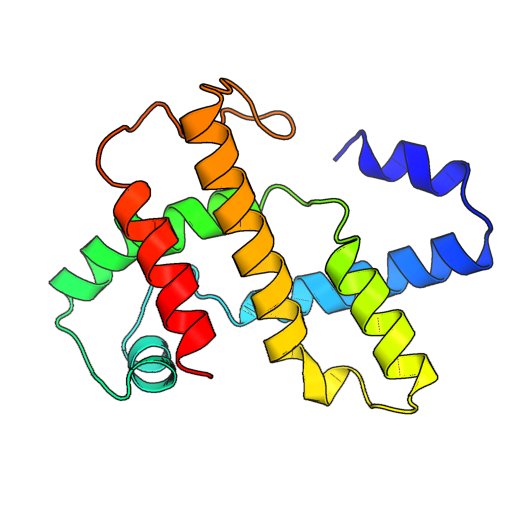44 96 TYR A CA 1
ATOM 759 C C . TYR A 1 96 ? -1.663 -4.691 10.094 1.00 90.44 96 TYR A C 1
ATOM 761 O O . TYR A 1 96 ? -2.217 -4.655 8.999 1.00 90.44 96 TYR A O 1
ATOM 769 N N . LYS A 1 97 ? -0.741 -3.786 10.447 1.00 88.56 97 LYS A N 1
ATOM 770 C CA . LYS A 1 97 ? -0.314 -2.685 9.580 1.00 88.56 97 LYS A CA 1
ATOM 771 C C . LYS A 1 97 ? 0.213 -3.173 8.214 1.00 88.56 97 LYS A C 1
ATOM 773 O O . LYS A 1 97 ? -0.206 -2.587 7.221 1.00 88.56 97 LYS A O 1
ATOM 778 N N . PRO A 1 98 ? 1.021 -4.253 8.118 1.00 85.31 98 PRO A N 1
ATOM 779 C CA . PRO A 1 98 ? 1.434 -4.798 6.820 1.00 85.31 98 PRO A CA 1
ATOM 780 C C . PRO A 1 98 ? 0.252 -5.297 5.981 1.00 85.31 98 PRO A C 1
ATOM 782 O O . PRO A 1 98 ? 0.160 -4.974 4.804 1.00 85.31 98 PRO A O 1
ATOM 785 N N . LEU A 1 99 ? -0.701 -6.001 6.600 1.00 86.31 99 LEU A N 1
ATOM 786 C CA . LEU A 1 99 ? -1.892 -6.504 5.912 1.00 86.31 99 LEU A CA 1
ATOM 787 C C . LEU A 1 99 ? -2.745 -5.359 5.349 1.00 86.31 99 LEU A C 1
ATOM 789 O O . LEU A 1 99 ? -3.192 -5.417 4.209 1.00 86.31 99 LEU A O 1
ATOM 793 N N . ILE A 1 100 ? -2.947 -4.302 6.137 1.00 90.19 100 ILE A N 1
ATOM 794 C CA . ILE A 1 100 ? -3.703 -3.116 5.714 1.00 90.19 100 ILE A CA 1
ATOM 795 C C . ILE A 1 100 ? -2.994 -2.408 4.553 1.00 90.19 100 ILE A C 1
ATOM 797 O O . ILE A 1 100 ? -3.652 -2.006 3.597 1.00 90.19 100 ILE A O 1
ATOM 801 N N . ALA A 1 101 ? -1.663 -2.312 4.597 1.00 87.56 101 ALA A N 1
ATOM 802 C CA . ALA A 1 101 ? -0.881 -1.772 3.491 1.00 87.56 101 ALA A CA 1
ATOM 803 C C . ALA A 1 101 ? -1.051 -2.605 2.215 1.00 87.56 101 ALA A C 1
ATOM 805 O O . ALA A 1 101 ? -1.271 -2.054 1.138 1.00 87.56 101 ALA A O 1
ATOM 806 N N . MET A 1 102 ? -0.983 -3.933 2.341 1.00 85.56 102 MET A N 1
ATOM 807 C CA . MET A 1 102 ? -1.167 -4.857 1.222 1.00 85.56 102 MET A CA 1
ATOM 808 C C . MET A 1 102 ? -2.546 -4.695 0.582 1.00 85.56 102 MET A C 1
ATOM 810 O O . MET A 1 102 ? -2.626 -4.684 -0.640 1.00 85.56 102 MET A O 1
ATOM 814 N N . MET A 1 103 ? -3.608 -4.496 1.370 1.00 87.69 103 MET A N 1
ATOM 815 C CA . MET A 1 103 ? -4.957 -4.271 0.836 1.00 87.69 103 MET A CA 1
ATOM 816 C C . MET A 1 103 ? -5.035 -3.056 -0.103 1.00 87.69 103 MET A C 1
ATOM 818 O O . MET A 1 103 ? -5.543 -3.194 -1.215 1.00 87.69 103 MET A O 1
ATOM 822 N N . GLU A 1 104 ? -4.481 -1.906 0.288 1.00 88.62 104 GLU A N 1
ATOM 823 C CA . GLU A 1 104 ? -4.523 -0.691 -0.549 1.00 88.62 104 GLU A CA 1
ATOM 824 C C . GLU A 1 104 ? -3.623 -0.829 -1.788 1.00 88.62 104 GLU A C 1
ATOM 826 O O . GLU A 1 104 ? -3.935 -0.299 -2.859 1.00 88.62 104 GLU A O 1
ATOM 831 N N . ILE A 1 105 ? -2.510 -1.564 -1.667 1.00 87.12 105 ILE A N 1
ATOM 832 C CA . ILE A 1 105 ? -1.642 -1.896 -2.804 1.00 87.12 105 ILE A CA 1
ATOM 833 C C . ILE A 1 105 ? -2.403 -2.778 -3.803 1.00 87.12 105 ILE A C 1
ATOM 835 O O . ILE A 1 105 ? -2.402 -2.460 -4.990 1.00 87.12 105 ILE A O 1
ATOM 839 N N . MET A 1 106 ? -3.107 -3.820 -3.338 1.00 84.25 106 MET A N 1
ATOM 840 C CA . MET A 1 106 ? -3.968 -4.651 -4.195 1.00 84.25 106 MET A CA 1
ATOM 841 C C . MET A 1 106 ? -5.072 -3.826 -4.846 1.00 84.25 106 MET A C 1
ATOM 843 O O . MET A 1 106 ? -5.334 -3.978 -6.033 1.00 84.25 106 MET A O 1
ATOM 847 N N . GLU A 1 107 ? -5.731 -2.947 -4.087 1.00 86.94 107 GLU A N 1
ATOM 848 C CA . GLU A 1 107 ? -6.775 -2.086 -4.637 1.00 86.94 107 GLU A CA 1
ATOM 849 C C . GLU A 1 107 ? -6.218 -1.202 -5.754 1.00 86.94 107 GLU A C 1
ATOM 851 O O . GLU A 1 107 ? -6.790 -1.153 -6.842 1.00 86.94 107 GLU A O 1
ATOM 856 N N . SER A 1 108 ? -5.082 -0.550 -5.511 1.00 85.12 108 SER A N 1
ATOM 857 C CA . SER A 1 108 ? -4.420 0.296 -6.505 1.00 85.12 108 SER A CA 1
ATOM 858 C C . SER A 1 108 ? -4.053 -0.477 -7.768 1.00 85.12 108 SER A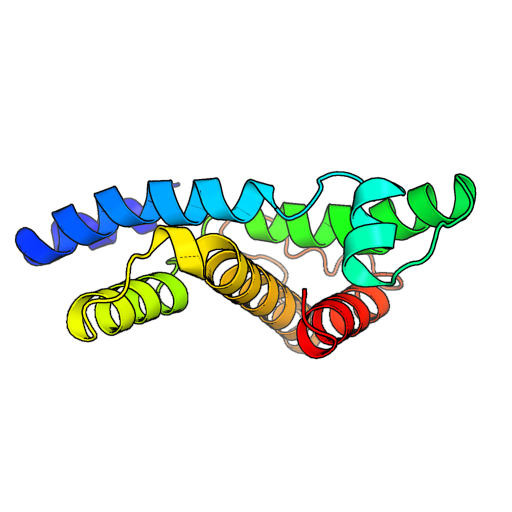 C 1
ATOM 860 O O . SER A 1 108 ? -4.198 0.052 -8.868 1.00 85.12 108 SER A O 1
ATOM 862 N N . ASP A 1 109 ? -3.628 -1.725 -7.607 1.00 81.88 109 ASP A N 1
ATOM 863 C CA . ASP A 1 109 ? -3.266 -2.606 -8.707 1.00 81.88 109 ASP A CA 1
ATOM 864 C C . ASP A 1 109 ? -4.482 -3.032 -9.540 1.00 81.88 109 ASP A C 1
ATOM 866 O O . ASP A 1 109 ? -4.493 -2.881 -10.760 1.00 81.88 109 ASP A O 1
ATOM 870 N N . THR A 1 110 ? -5.569 -3.448 -8.883 1.00 83.44 110 THR A N 1
ATOM 871 C CA . THR A 1 110 ? -6.825 -3.775 -9.579 1.00 83.44 110 THR A CA 1
ATOM 872 C C . THR A 1 110 ? -7.396 -2.575 -10.332 1.00 83.44 110 THR A C 1
ATOM 874 O O . THR A 1 110 ? -7.825 -2.722 -11.469 1.00 83.44 110 THR A O 1
ATOM 877 N N . ILE A 1 111 ? -7.317 -1.367 -9.759 1.00 84.69 111 ILE A N 1
ATOM 878 C CA . ILE A 1 111 ? -7.760 -0.136 -10.430 1.00 84.69 111 ILE A CA 1
ATOM 879 C C . ILE A 1 111 ? -6.911 0.158 -11.670 1.00 84.69 111 ILE A C 1
ATOM 881 O O . ILE A 1 111 ? -7.437 0.667 -12.655 1.00 84.69 111 ILE A O 1
ATOM 885 N N . MET A 1 112 ? -5.609 -0.129 -11.628 1.00 81.69 112 MET A N 1
ATOM 886 C CA . MET A 1 112 ? -4.729 0.048 -12.782 1.00 81.69 112 MET A CA 1
ATOM 887 C C . MET A 1 112 ? -5.100 -0.912 -13.919 1.00 81.69 112 MET A C 1
ATOM 889 O O . MET A 1 112 ? -5.139 -0.488 -15.072 1.00 81.69 112 MET A O 1
ATOM 893 N N . ILE A 1 113 ? -5.430 -2.169 -13.602 1.00 80.19 113 ILE A N 1
ATOM 894 C CA . ILE A 1 113 ? -5.944 -3.138 -14.582 1.00 80.19 113 ILE A CA 1
ATOM 895 C C . ILE A 1 113 ? -7.281 -2.664 -15.158 1.00 80.19 113 ILE A C 1
ATOM 897 O O . ILE A 1 113 ? -7.440 -2.653 -16.377 1.00 80.19 113 ILE A O 1
ATOM 901 N N . ASP A 1 114 ? -8.214 -2.241 -14.302 1.00 83.25 114 ASP A N 1
ATOM 902 C CA . ASP A 1 114 ? -9.519 -1.728 -14.729 1.00 83.25 114 ASP A CA 1
ATOM 903 C C . ASP A 1 114 ? -9.351 -0.515 -15.650 1.00 83.25 114 ASP A C 1
ATOM 905 O O . ASP A 1 114 ? -9.992 -0.442 -16.692 1.00 83.25 114 ASP A O 1
ATOM 909 N N . ASP A 1 115 ? -8.438 0.408 -15.319 1.00 84.00 115 ASP A N 1
ATOM 910 C CA . ASP A 1 115 ? -8.119 1.550 -16.174 1.00 84.00 115 ASP A CA 1
ATOM 911 C C . ASP A 1 115 ? -7.710 1.075 -17.578 1.00 84.00 115 ASP A C 1
ATOM 913 O O . ASP A 1 115 ? -8.278 1.563 -18.556 1.00 84.00 115 ASP A O 1
ATOM 917 N N . ILE A 1 116 ? -6.803 0.093 -17.684 1.00 79.38 116 ILE A N 1
ATOM 918 C CA . ILE A 1 116 ? -6.357 -0.492 -18.963 1.00 79.38 116 ILE A CA 1
ATOM 919 C C . ILE A 1 116 ? -7.523 -1.132 -19.729 1.00 79.38 116 ILE A C 1
ATOM 921 O O . ILE A 1 116 ? -7.684 -0.856 -20.919 1.00 79.38 116 ILE A O 1
ATOM 925 N N . ILE A 1 117 ? -8.324 -1.973 -19.070 1.00 81.56 117 ILE A N 1
ATOM 926 C CA . ILE A 1 117 ? -9.454 -2.683 -19.691 1.00 81.56 117 ILE A CA 1
ATOM 927 C C . ILE A 1 117 ? -10.503 -1.686 -20.195 1.00 81.56 117 ILE A C 1
ATOM 929 O O . ILE A 1 117 ? -10.964 -1.792 -21.332 1.00 81.56 117 ILE A O 1
ATOM 933 N N . ASP A 1 118 ? -10.822 -0.681 -19.382 1.00 83.12 118 ASP A N 1
ATOM 934 C CA . ASP A 1 118 ? -11.840 0.326 -19.680 1.00 83.12 118 ASP A CA 1
ATOM 935 C C . ASP A 1 118 ? -11.327 1.434 -20.614 1.00 83.12 118 ASP A C 1
ATOM 937 O O . ASP A 1 118 ? -12.090 2.322 -20.999 1.00 83.12 118 ASP A O 1
ATOM 941 N N . SER A 1 119 ? -10.037 1.421 -20.975 1.00 81.94 119 SER A N 1
ATOM 942 C CA . SER A 1 119 ? -9.383 2.496 -21.736 1.00 81.94 119 SER A CA 1
ATOM 943 C C . SER A 1 119 ? -9.610 3.883 -21.114 1.00 81.94 119 SER A C 1
ATOM 945 O O . SER A 1 119 ? -9.800 4.880 -21.815 1.00 81.94 119 SER A O 1
ATOM 947 N N . SER A 1 120 ? -9.610 3.955 -19.780 1.00 79.50 120 SER A N 1
ATOM 948 C CA . SER A 1 120 ? -9.921 5.174 -19.029 1.00 79.50 120 SER A CA 1
ATOM 949 C C . SER A 1 120 ? -8.811 6.224 -19.188 1.00 79.50 120 SER A C 1
ATOM 951 O O . SER A 1 120 ? -7.727 6.031 -18.656 1.00 79.50 120 SER A O 1
ATOM 953 N N . PRO A 1 121 ? -9.023 7.386 -19.835 1.00 78.94 121 PRO A N 1
ATOM 954 C CA . PRO A 1 121 ? -7.934 8.344 -20.075 1.00 78.94 121 PRO A CA 1
ATOM 955 C C . PRO A 1 121 ? -7.443 9.042 -18.793 1.00 78.94 121 PRO A C 1
ATOM 957 O O . PRO A 1 121 ? -6.305 9.508 -18.714 1.00 78.94 121 PRO A O 1
ATOM 960 N N . GLU A 1 122 ? -8.284 9.114 -17.759 1.00 82.38 122 GLU A N 1
ATOM 961 C CA . GLU A 1 122 ? -8.007 9.844 -16.525 1.00 82.38 122 GLU A CA 1
ATOM 962 C C . GLU A 1 122 ? -8.456 9.081 -15.279 1.00 82.38 122 GLU A C 1
ATOM 964 O O . GLU A 1 122 ? -9.538 8.499 -15.225 1.00 82.38 122 GLU A O 1
ATOM 969 N N . ARG A 1 123 ? -7.664 9.195 -14.209 1.00 81.69 123 ARG A N 1
ATOM 970 C CA . ARG A 1 123 ? -7.974 8.662 -12.884 1.00 81.69 123 ARG A CA 1
ATOM 971 C C . ARG A 1 123 ? -7.651 9.682 -11.798 1.00 81.69 123 ARG A C 1
ATOM 973 O O . ARG A 1 123 ? -6.525 10.154 -11.652 1.00 81.69 123 ARG A O 1
ATOM 980 N N . ARG A 1 124 ? -8.667 10.006 -10.985 1.00 77.62 124 ARG A N 1
ATOM 981 C CA . ARG A 1 124 ? -8.574 10.890 -9.799 1.00 77.62 124 ARG A CA 1
ATOM 982 C C . ARG A 1 124 ? -7.932 12.267 -10.090 1.00 77.62 124 ARG A C 1
ATOM 984 O O . ARG A 1 124 ? -7.295 12.845 -9.212 1.00 77.62 124 ARG A O 1
ATOM 991 N N . GLY A 1 125 ? -8.179 12.823 -11.282 1.00 72.94 125 GLY A N 1
ATOM 992 C CA . GLY A 1 125 ? -7.723 14.161 -11.688 1.00 72.94 125 GLY A CA 1
ATOM 993 C C . GLY A 1 125 ? -6.318 14.210 -12.297 1.00 72.94 125 GLY A C 1
ATOM 994 O O . GLY A 1 125 ? -5.736 15.286 -12.369 1.00 72.94 125 GLY A O 1
ATOM 995 N N . GLY A 1 126 ? -5.766 13.062 -12.694 1.00 76.06 126 GLY A N 1
ATOM 996 C CA . GLY A 1 126 ? -4.572 12.971 -13.532 1.00 76.06 126 GLY A CA 1
ATOM 997 C C . GLY A 1 126 ? -4.730 11.868 -14.583 1.00 76.06 126 GLY A C 1
ATOM 998 O O . GLY A 1 126 ? -5.692 11.106 -14.505 1.00 76.06 126 GLY A O 1
ATOM 999 N N . PRO A 1 127 ? -3.800 11.740 -15.540 1.00 77.38 127 PRO A N 1
ATOM 1000 C CA . PRO A 1 127 ? -3.891 10.726 -16.590 1.00 77.38 127 PRO A CA 1
ATOM 1001 C C . PRO A 1 127 ? -3.820 9.326 -15.977 1.00 77.38 127 PRO A C 1
ATOM 1003 O O . PRO A 1 127 ? -2.898 9.052 -15.198 1.00 77.38 127 PRO A O 1
ATOM 1006 N N . ALA A 1 128 ? -4.759 8.432 -16.287 1.00 73.69 128 ALA A N 1
ATOM 1007 C CA . ALA A 1 128 ? -4.510 7.015 -16.028 1.00 73.69 128 ALA A CA 1
ATOM 1008 C C . ALA A 1 128 ? -3.343 6.623 -16.941 1.00 73.69 128 ALA A C 1
ATOM 1010 O O . ALA A 1 128 ? -3.289 7.056 -18.093 1.00 73.69 128 ALA A O 1
ATOM 1011 N N . ARG A 1 129 ? -2.329 5.922 -16.431 1.00 63.16 129 ARG A N 1
ATOM 1012 C CA . ARG A 1 129 ? -1.052 5.767 -17.154 1.00 63.16 129 ARG A CA 1
ATOM 1013 C C . ARG A 1 129 ? -1.127 4.731 -18.301 1.00 63.16 129 ARG A C 1
ATOM 1015 O O . ARG A 1 129 ? -0.124 4.170 -18.705 1.00 63.16 129 ARG A O 1
ATOM 1022 N N . ILE A 1 130 ? -2.288 4.603 -18.942 1.00 54.38 130 ILE A N 1
ATOM 1023 C CA . ILE A 1 130 ? -2.529 3.763 -20.127 1.00 54.38 130 ILE A CA 1
ATOM 1024 C C . ILE A 1 130 ? -1.715 4.238 -21.346 1.00 54.38 130 ILE A C 1
ATOM 1026 O O . ILE A 1 130 ? -1.501 3.486 -22.289 1.00 54.38 130 ILE A O 1
ATOM 1030 N N . LEU A 1 131 ? -1.183 5.464 -21.337 1.00 49.09 131 LEU A N 1
ATOM 1031 C CA . LEU A 1 131 ? -0.389 5.999 -22.451 1.00 49.09 131 LEU A CA 1
ATOM 1032 C C . LEU A 1 131 ? 1.017 5.383 -22.618 1.00 49.09 131 LEU A C 1
ATOM 1034 O O . LEU A 1 131 ? 1.693 5.720 -23.584 1.00 49.09 131 LEU A O 1
ATOM 1038 N N . PHE A 1 132 ? 1.457 4.474 -21.739 1.00 50.25 132 PHE A N 1
ATOM 1039 C CA . PHE A 1 132 ? 2.705 3.714 -21.916 1.00 50.25 132 PHE A CA 1
ATOM 1040 C C . PHE A 1 132 ? 2.434 2.201 -21.887 1.00 50.25 132 PHE A C 1
ATOM 1042 O O . PHE A 1 132 ? 2.921 1.462 -21.030 1.00 50.25 132 PHE A O 1
ATOM 1049 N N . MET A 1 133 ? 1.617 1.762 -22.850 1.00 51.09 133 MET A N 1
ATOM 1050 C CA . MET A 1 133 ? 1.372 0.364 -23.208 1.00 51.09 133 MET A CA 1
ATOM 1051 C C . MET A 1 133 ? 2.701 -0.375 -23.424 1.00 51.09 133 MET A C 1
ATOM 1053 O O . MET A 1 133 ? 3.423 -0.039 -24.350 1.00 51.09 133 MET A O 1
ATOM 1057 N N . GLU A 1 134 ? 3.029 -1.314 -22.527 1.00 53.78 134 GLU A N 1
ATOM 1058 C CA . GLU A 1 134 ? 3.867 -2.527 -22.717 1.00 53.78 134 GLU A CA 1
ATOM 1059 C C . GLU A 1 134 ? 4.429 -3.044 -21.378 1.00 53.78 134 GLU A C 1
ATOM 1061 O O . GLU A 1 134 ? 4.740 -4.226 -21.253 1.00 53.78 134 GLU A O 1
ATOM 1066 N N . ARG A 1 135 ? 4.528 -2.195 -20.341 1.00 56.09 135 ARG A N 1
ATOM 1067 C CA . ARG A 1 135 ? 5.165 -2.557 -19.054 1.00 56.09 135 ARG A CA 1
ATOM 1068 C C . ARG A 1 135 ? 4.216 -2.699 -17.857 1.00 56.09 135 ARG A C 1
ATOM 1070 O O . ARG A 1 135 ? 4.660 -3.141 -16.806 1.00 56.09 135 ARG A O 1
ATOM 1077 N N . GLU A 1 136 ? 2.928 -2.378 -17.985 1.00 54.53 136 GLU A N 1
ATOM 1078 C CA . GLU A 1 136 ? 2.003 -2.345 -16.832 1.00 54.53 136 GLU A CA 1
ATOM 1079 C C . GLU A 1 136 ? 1.328 -3.695 -16.510 1.00 54.53 136 GLU A C 1
ATOM 1081 O O . GLU A 1 136 ? 1.077 -3.985 -15.344 1.00 54.53 136 GLU A O 1
ATOM 1086 N N . ILE A 1 137 ? 1.116 -4.590 -17.484 1.00 58.84 137 ILE A N 1
ATOM 1087 C CA . ILE A 1 137 ? 0.566 -5.939 -17.216 1.00 58.84 137 ILE A CA 1
ATOM 1088 C C . ILE A 1 137 ? 1.511 -6.781 -16.329 1.00 58.84 137 ILE A C 1
ATOM 1090 O O . ILE A 1 137 ? 1.043 -7.362 -15.346 1.00 58.84 137 ILE A O 1
ATOM 1094 N N . PRO A 1 138 ? 2.841 -6.806 -16.577 1.00 59.88 138 PRO A N 1
ATOM 1095 C CA . PRO A 1 138 ? 3.786 -7.456 -15.668 1.00 59.88 138 PRO A CA 1
ATOM 1096 C C . PRO A 1 138 ? 3.775 -6.870 -14.252 1.00 59.88 138 PRO A C 1
ATOM 1098 O O . PRO A 1 138 ? 4.085 -7.588 -13.302 1.00 59.88 138 PRO A O 1
ATOM 1101 N N . CYS A 1 139 ? 3.411 -5.589 -14.104 1.00 61.66 139 CYS A N 1
ATOM 1102 C CA . CYS A 1 139 ? 3.308 -4.955 -12.796 1.00 61.66 139 CYS A CA 1
ATOM 1103 C C . CYS A 1 139 ? 2.232 -5.617 -11.940 1.00 61.66 139 CYS A C 1
ATOM 1105 O O . CYS A 1 139 ? 2.498 -6.033 -10.811 1.00 61.66 139 CYS A O 1
ATOM 1107 N N . CYS A 1 140 ? 1.040 -5.754 -12.517 1.00 58.78 140 CYS A N 1
ATOM 1108 C CA . CYS A 1 140 ? -0.127 -6.214 -11.784 1.00 58.78 140 CYS A CA 1
ATOM 1109 C C . CYS A 1 140 ? 0.001 -7.675 -11.359 1.00 58.78 140 CYS A C 1
ATOM 1111 O O . CYS A 1 140 ? -0.216 -8.053 -10.208 1.00 58.78 140 CYS A O 1
ATOM 1113 N N . GLN A 1 141 ? 0.489 -8.503 -12.283 1.00 61.12 141 GLN A N 1
ATOM 1114 C CA . GLN A 1 141 ? 0.748 -9.913 -12.016 1.00 61.12 141 GLN A CA 1
ATOM 1115 C C . GLN A 1 141 ? 1.735 -10.107 -10.850 1.00 61.12 141 GLN A C 1
ATOM 1117 O O . GLN A 1 141 ? 1.565 -10.997 -10.016 1.00 61.12 141 GLN A O 1
ATOM 1122 N N . ALA A 1 142 ? 2.774 -9.273 -10.782 1.00 61.75 142 ALA A N 1
ATOM 1123 C CA . ALA A 1 142 ? 3.801 -9.374 -9.755 1.00 61.75 142 ALA A CA 1
ATOM 1124 C C . ALA A 1 142 ? 3.320 -8.859 -8.393 1.00 61.75 142 ALA A C 1
ATOM 1126 O O . ALA A 1 142 ? 3.627 -9.494 -7.386 1.00 61.75 142 ALA A O 1
ATOM 1127 N N . VAL A 1 143 ? 2.541 -7.772 -8.337 1.00 63.16 143 VAL A N 1
ATOM 1128 C CA . VAL A 1 143 ? 1.917 -7.305 -7.084 1.00 63.16 143 VAL A CA 1
ATOM 1129 C C . VAL A 1 143 ? 1.016 -8.394 -6.504 1.00 63.16 143 VAL A C 1
ATOM 1131 O O . VAL A 1 143 ? 1.127 -8.716 -5.321 1.00 63.16 143 VAL A O 1
ATOM 1134 N N . PHE A 1 144 ? 0.194 -9.026 -7.344 1.00 61.62 144 PHE A N 1
ATOM 1135 C CA . PHE A 1 144 ? -0.662 -10.133 -6.930 1.00 61.62 144 PHE A CA 1
ATOM 1136 C C . PHE A 1 144 ? 0.148 -11.320 -6.381 1.00 61.62 144 PHE A C 1
ATOM 1138 O O . PHE A 1 144 ? -0.173 -11.858 -5.321 1.00 61.62 144 PHE A O 1
ATOM 1145 N N . PHE A 1 145 ? 1.246 -11.683 -7.054 1.00 61.00 145 PHE A N 1
ATOM 1146 C CA . PHE A 1 145 ? 2.125 -12.776 -6.632 1.00 61.00 145 PHE A CA 1
ATOM 1147 C C . PHE A 1 145 ? 2.847 -12.480 -5.309 1.00 61.00 145 PHE A C 1
ATOM 1149 O O . PHE A 1 145 ? 2.839 -13.311 -4.405 1.00 61.00 145 PHE A O 1
ATOM 1156 N N . ILE A 1 146 ? 3.415 -11.280 -5.152 1.00 62.56 146 ILE A N 1
ATOM 1157 C CA . ILE A 1 146 ? 4.089 -10.843 -3.916 1.00 62.56 146 ILE A CA 1
ATOM 1158 C C . ILE A 1 146 ? 3.134 -10.902 -2.719 1.00 62.56 146 ILE A C 1
ATOM 1160 O O . ILE A 1 146 ? 3.546 -11.215 -1.605 1.00 62.56 146 ILE A O 1
ATOM 1164 N N . ILE A 1 147 ? 1.850 -10.640 -2.952 1.00 59.97 147 ILE A N 1
ATOM 1165 C CA . ILE A 1 147 ? 0.836 -10.625 -1.903 1.00 59.97 147 ILE A CA 1
ATOM 1166 C C . ILE A 1 147 ? 0.335 -12.035 -1.564 1.00 59.97 147 ILE A C 1
ATOM 1168 O O . ILE A 1 147 ? 0.127 -12.334 -0.389 1.00 59.97 147 ILE A O 1
ATOM 1172 N N . GLN A 1 148 ? 0.212 -12.930 -2.548 1.00 54.12 148 GLN A N 1
ATOM 1173 C CA . GLN A 1 148 ? -0.170 -14.329 -2.312 1.00 54.12 148 GLN A CA 1
ATOM 1174 C C . GLN A 1 148 ? 0.919 -15.163 -1.628 1.00 54.12 148 GLN A C 1
ATOM 1176 O O . GLN A 1 148 ? 0.589 -16.097 -0.901 1.00 54.12 148 GLN A O 1
ATOM 1181 N N . VAL A 1 149 ? 2.198 -14.844 -1.847 1.00 50.19 149 VAL A N 1
ATOM 1182 C CA . VAL A 1 149 ? 3.320 -15.599 -1.258 1.00 50.19 149 VAL A CA 1
ATOM 1183 C C . VAL A 1 149 ? 3.510 -15.292 0.236 1.00 50.19 149 VAL A C 1
ATOM 1185 O O . VAL A 1 149 ? 4.174 -16.059 0.925 1.00 50.19 149 VAL A O 1
ATOM 1188 N N . GLY A 1 150 ? 2.833 -14.265 0.765 1.00 45.50 150 GLY A N 1
ATOM 1189 C CA . GLY A 1 150 ? 2.824 -13.943 2.190 1.00 45.50 150 GLY A CA 1
ATOM 1190 C C . GLY A 1 150 ? 4.138 -13.310 2.641 1.00 45.50 150 GLY A C 1
ATOM 1191 O O . GLY A 1 150 ? 5.138 -13.996 2.836 1.00 45.50 150 GLY A O 1
ATOM 1192 N N . ILE A 1 151 ? 4.115 -11.990 2.824 1.00 45.78 151 ILE A N 1
ATOM 1193 C CA . ILE A 1 151 ? 5.081 -11.291 3.686 1.00 45.78 151 ILE A CA 1
ATOM 1194 C C . ILE A 1 151 ? 4.670 -11.522 5.142 1.00 45.78 151 ILE A C 1
ATOM 1196 O O . ILE A 1 151 ? 3.450 -11.426 5.420 1.00 45.78 151 ILE A O 1
#

Foldseek 3Di:
DPPLVVVLVVDDPVVSVLQVVVLVLLLVLLVLQDLFDAQVNCCVQPVDGDDPVCRRVCSVLANPLLVVLVVLDDSLVVLSVVVVVCVVVVHDVVVCSNVSNLVVSLVSLVVLVVCLVVVPQDDSPHGSVNVDPDRHVVRSVVSVVSVVSPD

Sequence (151 aa):
MVKIRKNIASMPSKLSTYYTDRISFIEDSLSFFPKQLNNTWCQMCASQKFSKSFLEVSSDVLSKPVNLYLSRKGKMLRELLSCIILNAAGKKLNSYKPLIAMMEIMESDTIMIDDIIDSSPERRGGPARILFMEREIPCCQAVFFIIQVGI